Protein AF-0000000086747668 (afdb_homodimer)

Structure (mmCIF, N/CA/C/O backbone):
data_AF-0000000086747668-model_v1
#
loop_
_entity.id
_entity.type
_entity.pdbx_description
1 polymer 'Uncharacterized protein'
#
loop_
_atom_site.group_PDB
_atom_site.id
_atom_site.type_symbol
_atom_site.label_atom_id
_atom_site.label_alt_id
_atom_site.label_comp_id
_atom_site.label_asym_id
_atom_site.label_entity_id
_atom_site.label_seq_id
_atom_site.pdbx_PDB_ins_code
_atom_site.Cartn_x
_atom_site.Cartn_y
_atom_site.Cartn_z
_atom_site.occupancy
_atom_site.B_iso_or_equiv
_atom_site.auth_seq_id
_atom_site.auth_comp_id
_atom_site.auth_asym_id
_atom_site.auth_atom_id
_atom_site.pdbx_PDB_model_num
ATOM 1 N N . MET A 1 1 ? 15.273 20.5 4.246 1 46.16 1 MET A N 1
ATOM 2 C CA . MET A 1 1 ? 13.961 20.031 4.691 1 46.16 1 MET A CA 1
ATOM 3 C C . MET A 1 1 ? 13.094 19.641 3.502 1 46.16 1 MET A C 1
ATOM 5 O O . MET A 1 1 ? 12.477 18.578 3.496 1 46.16 1 MET A O 1
ATOM 9 N N . LEU A 1 2 ? 13.086 20.578 2.414 1 51.59 2 LEU A N 1
ATOM 10 C CA . LEU A 1 2 ? 12.328 20.391 1.179 1 51.59 2 LEU A CA 1
ATOM 11 C C . LEU A 1 2 ? 12.844 19.188 0.4 1 51.59 2 LEU A C 1
ATOM 13 O O . LEU A 1 2 ? 12.055 18.406 -0.148 1 51.59 2 LEU A O 1
ATOM 17 N N . ILE A 1 3 ? 14.172 19.078 0.442 1 53.78 3 ILE A N 1
ATOM 18 C CA . ILE A 1 3 ? 14.773 17.969 -0.302 1 53.78 3 ILE A CA 1
ATOM 19 C C . ILE A 1 3 ? 14.367 16.641 0.322 1 53.78 3 ILE A C 1
ATOM 21 O O . ILE A 1 3 ? 14.023 15.695 -0.39 1 53.78 3 ILE A O 1
ATOM 25 N N . ASP A 1 4 ? 14.289 16.688 1.627 1 70.75 4 ASP A N 1
ATOM 26 C CA . ASP A 1 4 ? 13.961 15.461 2.344 1 70.75 4 ASP A CA 1
ATOM 27 C C . ASP A 1 4 ? 12.508 15.062 2.104 1 70.75 4 ASP A C 1
ATOM 29 O O . ASP A 1 4 ? 12.211 13.891 1.869 1 70.75 4 ASP A O 1
ATOM 33 N N . LEU A 1 5 ? 11.719 16.156 1.855 1 79.06 5 LEU A N 1
ATOM 34 C CA . LEU A 1 5 ? 10.305 15.93 1.588 1 79.06 5 LEU A CA 1
ATOM 35 C C . LEU A 1 5 ? 10.109 15.273 0.223 1 79.06 5 LEU A C 1
ATOM 37 O O . LEU A 1 5 ? 9.398 14.273 0.104 1 79.06 5 LEU A O 1
ATOM 41 N N . ASP A 1 6 ? 10.797 15.914 -0.687 1 81.75 6 ASP A N 1
ATOM 42 C CA . ASP A 1 6 ? 10.625 15.453 -2.062 1 81.75 6 ASP A CA 1
ATOM 43 C C . ASP A 1 6 ? 11.125 14.023 -2.225 1 81.75 6 ASP A C 1
ATOM 45 O O . ASP A 1 6 ? 10.453 13.195 -2.848 1 81.75 6 ASP A O 1
ATOM 49 N N . THR A 1 7 ? 12.188 13.766 -1.566 1 87.75 7 THR A N 1
ATOM 50 C CA . THR A 1 7 ? 12.766 12.43 -1.724 1 87.75 7 THR A CA 1
ATOM 51 C C . THR A 1 7 ? 11.898 11.383 -1.039 1 87.75 7 THR A C 1
ATOM 53 O O . THR A 1 7 ? 11.609 10.328 -1.617 1 87.75 7 THR A O 1
ATOM 56 N N . GLN A 1 8 ? 11.445 11.688 0.15 1 91.06 8 GLN A N 1
ATOM 57 C CA . GLN A 1 8 ? 10.633 10.734 0.907 1 91.06 8 GLN A CA 1
ATOM 58 C C . GLN A 1 8 ? 9.305 10.461 0.205 1 91.06 8 GLN A C 1
ATOM 60 O O . GLN A 1 8 ? 8.953 9.305 -0.021 1 91.06 8 GLN A O 1
ATOM 65 N N . ASN A 1 9 ? 8.648 11.492 -0.151 1 94.31 9 ASN A N 1
ATOM 66 C CA . ASN A 1 9 ? 7.363 11.312 -0.817 1 94.31 9 ASN A CA 1
ATOM 67 C C . ASN A 1 9 ? 7.523 10.641 -2.176 1 94.31 9 ASN A C 1
ATOM 69 O O . ASN A 1 9 ? 6.684 9.828 -2.576 1 94.31 9 ASN A O 1
ATOM 73 N N . SER A 1 10 ? 8.578 10.961 -2.875 1 93.56 10 SER A N 1
ATOM 74 C CA . SER A 1 10 ? 8.82 10.359 -4.184 1 93.56 10 SER A CA 1
ATOM 75 C C . SER A 1 10 ? 9.07 8.859 -4.062 1 93.56 10 SER A C 1
ATOM 77 O O . SER A 1 10 ? 8.648 8.086 -4.918 1 93.56 10 SER A O 1
ATOM 79 N N . GLN A 1 11 ? 9.781 8.516 -3.006 1 93.12 11 GLN A N 1
ATOM 80 C CA . GLN A 1 11 ? 10.039 7.094 -2.799 1 93.12 11 GLN A CA 1
ATOM 81 C C . GLN A 1 11 ? 8.75 6.328 -2.527 1 93.12 11 GLN A C 1
ATOM 83 O O . GLN A 1 11 ? 8.547 5.238 -3.064 1 93.12 11 GLN A O 1
ATOM 88 N N . LEU A 1 12 ? 7.922 6.926 -1.758 1 93.62 12 LEU A N 1
ATOM 89 C CA . LEU A 1 12 ? 6.645 6.297 -1.455 1 93.62 12 LEU A CA 1
ATOM 90 C C . LEU A 1 12 ? 5.781 6.191 -2.709 1 93.62 12 LEU A C 1
ATOM 92 O O . LEU A 1 12 ? 5.156 5.156 -2.951 1 93.62 12 LEU A O 1
ATOM 96 N N . LEU A 1 13 ? 5.773 7.242 -3.48 1 94.5 13 LEU A N 1
ATOM 97 C CA . LEU A 1 13 ? 5.02 7.227 -4.727 1 94.5 13 LEU A CA 1
ATOM 98 C C . LEU A 1 13 ? 5.539 6.145 -5.668 1 94.5 13 LEU A C 1
ATOM 100 O O . LEU A 1 13 ? 4.75 5.422 -6.285 1 94.5 13 LEU A O 1
ATOM 104 N N . SER A 1 14 ? 6.816 6.027 -5.707 1 94.88 14 SER A N 1
ATOM 105 C CA . SER A 1 14 ? 7.426 5.008 -6.555 1 94.88 14 SER A CA 1
ATOM 106 C C . SER A 1 14 ? 7.012 3.605 -6.117 1 94.88 14 SER A C 1
ATOM 108 O O . SER A 1 14 ? 6.711 2.754 -6.957 1 94.88 14 SER A O 1
ATOM 110 N N . ALA A 1 15 ? 7.004 3.395 -4.82 1 94.75 15 ALA A N 1
ATOM 111 C CA . ALA A 1 15 ? 6.613 2.092 -4.281 1 94.75 15 ALA A CA 1
ATOM 112 C C . ALA A 1 15 ? 5.164 1.769 -4.625 1 94.75 15 ALA A C 1
ATOM 114 O O . ALA A 1 15 ? 4.84 0.633 -4.98 1 94.75 15 ALA A O 1
ATOM 115 N N . LEU A 1 16 ? 4.305 2.736 -4.547 1 95.38 16 LEU A N 1
ATOM 116 C CA . LEU A 1 16 ? 2.898 2.553 -4.887 1 95.38 16 LEU A CA 1
ATOM 117 C C . LEU A 1 16 ? 2.734 2.229 -6.367 1 95.38 16 LEU A C 1
ATOM 119 O O . LEU A 1 16 ? 1.96 1.34 -6.73 1 95.38 16 LEU A O 1
ATOM 123 N N . ILE A 1 17 ? 3.467 2.883 -7.191 1 95.25 17 ILE A N 1
ATOM 124 C CA . ILE A 1 17 ? 3.416 2.672 -8.633 1 95.25 17 ILE A CA 1
ATOM 125 C C . ILE A 1 17 ? 3.918 1.269 -8.969 1 95.25 17 ILE A C 1
ATOM 127 O O . ILE A 1 17 ? 3.336 0.579 -9.805 1 95.25 17 ILE A O 1
ATOM 131 N N . GLN A 1 18 ? 4.988 0.9 -8.297 1 96.19 18 GLN A N 1
ATOM 132 C CA . GLN A 1 18 ? 5.508 -0.449 -8.5 1 96.19 18 GLN A CA 1
ATOM 133 C C . GLN A 1 18 ? 4.461 -1.5 -8.141 1 96.19 18 GLN A C 1
ATOM 135 O O . GLN A 1 18 ? 4.242 -2.453 -8.891 1 96.19 18 GLN A O 1
ATOM 140 N N . ALA A 1 19 ? 3.82 -1.373 -7.02 1 96.12 19 ALA A N 1
ATOM 141 C CA . ALA A 1 19 ? 2.779 -2.309 -6.602 1 96.12 19 ALA A CA 1
ATOM 142 C C . ALA A 1 19 ? 1.644 -2.357 -7.621 1 96.12 19 ALA A C 1
ATOM 144 O O . ALA A 1 19 ? 1.165 -3.438 -7.977 1 96.12 19 ALA A O 1
ATOM 145 N N . GLU A 1 20 ? 1.22 -1.188 -8.078 1 95.69 20 GLU A N 1
ATOM 146 C CA . GLU A 1 20 ? 0.168 -1.12 -9.086 1 95.69 20 GLU A CA 1
ATOM 147 C C . GLU A 1 20 ? 0.557 -1.899 -10.344 1 95.69 20 GLU A C 1
ATOM 149 O O . GLU A 1 20 ? -0.257 -2.641 -10.891 1 95.69 20 GLU A O 1
ATOM 154 N N . SER A 1 21 ? 1.757 -1.644 -10.766 1 97.31 21 SER A N 1
ATOM 155 C CA . SER A 1 21 ? 2.254 -2.299 -11.969 1 97.31 21 SER A CA 1
ATOM 156 C C . SER A 1 21 ? 2.275 -3.814 -11.805 1 97.31 21 SER A C 1
ATOM 158 O O . SER A 1 21 ? 1.855 -4.547 -12.703 1 97.31 21 SER A O 1
ATOM 160 N N . VAL A 1 22 ? 2.732 -4.305 -10.711 1 97.38 22 VAL A N 1
ATOM 161 C CA . VAL A 1 22 ? 2.836 -5.742 -10.477 1 97.38 22 VAL A CA 1
ATOM 162 C C . VAL A 1 22 ? 1.439 -6.348 -10.359 1 97.38 22 VAL A C 1
ATOM 164 O O . VAL A 1 22 ? 1.162 -7.402 -10.945 1 97.38 22 VAL A O 1
ATOM 167 N N . VAL A 1 23 ? 0.516 -5.723 -9.617 1 96.38 23 VAL A N 1
ATOM 168 C CA . VAL A 1 23 ? -0.853 -6.211 -9.5 1 96.38 23 VAL A CA 1
ATOM 169 C C . VAL A 1 23 ? -1.491 -6.312 -10.883 1 96.38 23 VAL A C 1
ATOM 171 O O . VAL A 1 23 ? -2.178 -7.289 -11.188 1 96.38 23 VAL A O 1
ATOM 174 N N . THR A 1 24 ? -1.282 -5.324 -11.75 1 96.38 24 THR A N 1
ATOM 175 C CA . THR A 1 24 ? -1.809 -5.332 -13.117 1 96.38 24 THR A CA 1
ATOM 176 C C . THR A 1 24 ? -1.254 -6.52 -13.898 1 96.38 24 THR A C 1
ATOM 178 O O . THR A 1 24 ? -2.006 -7.238 -14.562 1 96.38 24 THR A O 1
ATOM 181 N N . ALA A 1 25 ? 0.063 -6.727 -13.828 1 96.81 25 ALA A N 1
ATOM 182 C CA . ALA A 1 25 ? 0.698 -7.832 -14.539 1 96.81 25 ALA A CA 1
ATOM 183 C C . ALA A 1 25 ? 0.153 -9.172 -14.062 1 96.81 25 ALA A C 1
ATOM 185 O O . ALA A 1 25 ? -0.131 -10.062 -14.867 1 96.81 25 ALA A O 1
ATOM 186 N N . LEU A 1 26 ? 0.013 -9.336 -12.711 1 96.75 26 LEU A N 1
ATOM 187 C CA . LEU A 1 26 ? -0.537 -10.562 -12.148 1 96.75 26 LEU A CA 1
ATOM 188 C C . LEU A 1 26 ? -1.976 -10.773 -12.609 1 96.75 26 LEU A C 1
ATOM 190 O O . LEU A 1 26 ? -2.359 -11.891 -12.961 1 96.75 26 LEU A O 1
ATOM 194 N N . SER A 1 27 ? -2.727 -9.703 -12.617 1 95.5 27 SER A N 1
ATOM 195 C CA . SER A 1 27 ? -4.113 -9.773 -13.07 1 95.5 27 SER A CA 1
ATOM 196 C C . SER A 1 27 ? -4.195 -10.219 -14.531 1 95.5 27 SER A C 1
ATOM 198 O O . SER A 1 27 ? -5.074 -11.008 -14.891 1 95.5 27 SER A O 1
ATOM 200 N N . GLU A 1 28 ? -3.354 -9.672 -15.367 1 94.88 28 GLU A N 1
ATOM 201 C CA . GLU A 1 28 ? -3.328 -10.023 -16.781 1 94.88 28 GLU A CA 1
ATOM 202 C C . GLU A 1 28 ? -3.023 -11.508 -16.984 1 94.88 28 GLU A C 1
ATOM 204 O O . GLU A 1 28 ? -3.43 -12.102 -17.984 1 94.88 28 GLU A O 1
ATOM 209 N N . ARG A 1 29 ? -2.355 -12.125 -16.062 1 94.44 29 ARG A N 1
ATOM 210 C CA . ARG A 1 29 ? -2 -13.539 -16.125 1 94.44 29 ARG A CA 1
ATOM 211 C C . ARG A 1 29 ? -3.094 -14.406 -15.5 1 94.44 29 ARG A C 1
ATOM 213 O O . ARG A 1 29 ? -2.941 -15.625 -15.391 1 94.44 29 ARG A O 1
ATOM 220 N N . GLY A 1 30 ? -4.152 -13.695 -15 1 94.81 30 GLY A N 1
ATOM 221 C CA . GLY A 1 30 ? -5.273 -14.414 -14.414 1 94.81 30 GLY A CA 1
ATOM 222 C C . GLY A 1 30 ? -5.039 -14.812 -12.969 1 94.81 30 GLY A C 1
ATOM 223 O O . GLY A 1 30 ? -5.641 -15.766 -12.477 1 94.81 30 GLY A O 1
ATOM 224 N N . ILE A 1 31 ? -4.16 -14.156 -12.258 1 96.44 31 ILE A N 1
ATOM 225 C CA . ILE A 1 31 ? -3.822 -14.477 -10.875 1 96.44 31 ILE A CA 1
ATOM 226 C C . ILE A 1 31 ? -4.566 -13.539 -9.93 1 96.44 31 ILE A C 1
ATOM 228 O O . ILE A 1 31 ? -4.562 -12.32 -10.125 1 96.44 31 ILE A O 1
ATOM 232 N N . THR A 1 32 ? -5.176 -14.078 -8.914 1 95.75 32 THR A N 1
ATOM 233 C CA . THR A 1 32 ? -5.895 -13.297 -7.914 1 95.75 32 THR A CA 1
ATOM 234 C C . THR A 1 32 ? -4.93 -12.742 -6.863 1 95.75 32 THR A C 1
ATOM 236 O O . THR A 1 32 ? -4.152 -13.492 -6.273 1 95.75 32 THR A O 1
ATOM 239 N N . VAL A 1 33 ? -4.977 -11.484 -6.664 1 95.69 33 VAL A N 1
ATOM 240 C CA . VAL A 1 33 ? -4.219 -10.852 -5.594 1 95.69 33 VAL A CA 1
ATOM 241 C C . VAL A 1 33 ? -5.082 -10.734 -4.34 1 95.69 33 VAL A C 1
ATOM 243 O O . VAL A 1 33 ? -6.141 -10.102 -4.363 1 95.69 33 VAL A O 1
ATOM 246 N N . LEU A 1 34 ? -4.648 -11.227 -3.289 1 93.75 34 LEU A N 1
ATOM 247 C CA . LEU A 1 34 ? -5.43 -11.297 -2.059 1 93.75 34 LEU A CA 1
ATOM 248 C C . LEU A 1 34 ? -5.27 -10.016 -1.244 1 93.75 34 LEU A C 1
ATOM 250 O O . LEU A 1 34 ? -6.234 -9.516 -0.661 1 93.75 34 LEU A O 1
ATOM 254 N N . SER A 1 35 ? -4.055 -9.547 -1.238 1 92.69 35 SER A N 1
ATOM 255 C CA . SER A 1 35 ? -3.803 -8.312 -0.51 1 92.69 35 SER A CA 1
ATOM 256 C C . SER A 1 35 ? -2.469 -7.695 -0.915 1 92.69 35 SER A C 1
ATOM 258 O O . SER A 1 35 ? -1.648 -8.344 -1.563 1 92.69 35 SER A O 1
ATOM 260 N N . VAL A 1 36 ? -2.318 -6.418 -0.617 1 92.94 36 VAL A N 1
ATOM 261 C CA . VAL A 1 36 ? -1.056 -5.695 -0.736 1 92.94 36 VAL A CA 1
ATOM 262 C C . VAL A 1 36 ? -0.698 -5.055 0.604 1 92.94 36 VAL A C 1
ATOM 264 O O . VAL A 1 36 ? -1.538 -4.41 1.235 1 92.94 36 VAL A O 1
ATOM 267 N N . MET A 1 37 ? 0.445 -5.316 0.984 1 88.25 37 MET A N 1
ATOM 268 C CA . MET A 1 37 ? 0.961 -4.664 2.186 1 88.25 37 MET A CA 1
ATOM 269 C C . MET A 1 37 ? 2.168 -3.793 1.855 1 88.25 37 MET A C 1
ATOM 271 O O . MET A 1 37 ? 3.021 -4.184 1.058 1 88.25 37 MET A O 1
ATOM 275 N N . MET A 1 38 ? 2.084 -2.588 2.275 1 83.19 38 MET A N 1
ATOM 276 C CA . MET A 1 38 ? 3.23 -1.698 2.113 1 83.19 38 MET A CA 1
ATOM 277 C C . MET A 1 38 ? 3.768 -1.252 3.469 1 83.19 38 MET A C 1
ATOM 279 O O . MET A 1 38 ? 3.078 -0.554 4.215 1 83.19 38 MET A O 1
ATOM 283 N N . ARG A 1 39 ? 4.922 -1.766 3.752 1 74.88 39 ARG A N 1
ATOM 284 C CA . ARG A 1 39 ? 5.652 -1.346 4.945 1 74.88 39 ARG A CA 1
ATOM 285 C C . ARG A 1 39 ? 7.062 -0.884 4.586 1 74.88 39 ARG A C 1
ATOM 287 O O . ARG A 1 39 ? 7.766 -1.548 3.822 1 74.88 39 ARG A O 1
ATOM 294 N N . ASP A 1 40 ? 7.527 0.251 5.105 1 76.94 40 ASP A N 1
ATOM 295 C CA . ASP A 1 40 ? 8.859 0.801 4.895 1 76.94 40 ASP A CA 1
ATOM 296 C C . ASP A 1 40 ? 9.18 0.918 3.408 1 76.94 40 ASP A C 1
ATOM 298 O O . ASP A 1 40 ? 10.289 0.604 2.979 1 76.94 40 ASP A O 1
ATOM 302 N N . ASN A 1 41 ? 8.211 1.14 2.553 1 77.88 41 ASN A N 1
ATOM 303 C CA . ASN A 1 41 ? 8.344 1.381 1.12 1 77.88 41 ASN A CA 1
ATOM 304 C C . ASN A 1 41 ? 8.688 0.102 0.365 1 77.88 41 ASN A C 1
ATOM 306 O O . ASN A 1 41 ? 9.289 0.155 -0.711 1 77.88 41 ASN A O 1
ATOM 310 N N . ARG A 1 42 ? 8.508 -1.047 0.921 1 85.94 42 ARG A N 1
ATOM 311 C CA . ARG A 1 42 ? 8.672 -2.338 0.263 1 85.94 42 ARG A CA 1
ATOM 312 C C . ARG A 1 42 ? 7.34 -3.068 0.137 1 85.94 42 ARG A C 1
ATOM 314 O O . ARG A 1 42 ? 6.898 -3.732 1.076 1 85.94 42 ARG A O 1
ATOM 321 N N . PRO A 1 43 ? 6.781 -2.969 -1.029 1 93.31 43 PRO A N 1
ATOM 322 C CA . PRO A 1 43 ? 5.457 -3.576 -1.18 1 93.31 43 PRO A CA 1
ATOM 323 C C . PRO A 1 43 ? 5.504 -5.102 -1.186 1 93.31 43 PRO A C 1
ATOM 325 O O . PRO A 1 43 ? 6.406 -5.691 -1.787 1 93.31 43 PRO A O 1
ATOM 328 N N . ARG A 1 44 ? 4.652 -5.656 -0.447 1 95 44 ARG A N 1
ATOM 329 C CA . ARG A 1 44 ? 4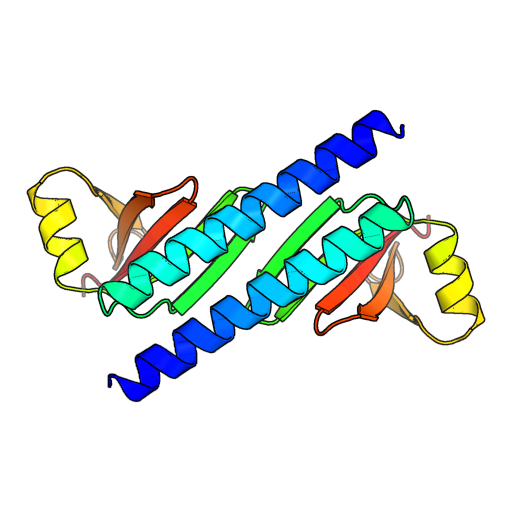.426 -7.098 -0.437 1 95 44 ARG A CA 1
ATOM 330 C C . ARG A 1 44 ? 3.033 -7.438 -0.951 1 95 44 ARG A C 1
ATOM 332 O O . ARG A 1 44 ? 2.043 -6.852 -0.507 1 95 44 ARG A O 1
ATOM 339 N N . ILE A 1 45 ? 3.049 -8.352 -1.848 1 96 45 ILE A N 1
ATOM 340 C CA . ILE A 1 45 ? 1.793 -8.695 -2.506 1 96 45 ILE A CA 1
ATOM 341 C C . ILE A 1 45 ? 1.45 -10.156 -2.238 1 96 45 ILE A C 1
ATOM 343 O O . ILE A 1 45 ? 2.215 -11.055 -2.596 1 96 45 ILE A O 1
ATOM 347 N N . HIS A 1 46 ? 0.342 -10.375 -1.622 1 96.06 46 HIS A N 1
ATOM 348 C CA . HIS A 1 46 ? -0.178 -11.711 -1.338 1 96.06 46 HIS A CA 1
ATOM 349 C C . HIS A 1 46 ? -1.092 -12.195 -2.457 1 96.06 46 HIS A C 1
ATOM 351 O O . HIS A 1 46 ? -2.082 -11.539 -2.787 1 96.06 46 HIS A O 1
ATOM 357 N N . ILE A 1 47 ? -0.723 -13.328 -2.953 1 96.81 47 ILE A N 1
ATOM 358 C CA . ILE A 1 47 ? -1.536 -13.836 -4.055 1 96.81 47 ILE A CA 1
ATOM 359 C C . ILE A 1 47 ? -2.092 -15.211 -3.693 1 96.81 47 ILE A C 1
ATOM 361 O O . ILE A 1 47 ? -1.57 -15.883 -2.801 1 96.81 47 ILE A O 1
ATOM 365 N N . ALA A 1 48 ? -3.188 -15.5 -4.398 1 95.56 48 ALA A N 1
ATOM 366 C CA . ALA A 1 48 ? -3.658 -16.891 -4.352 1 95.56 48 ALA A CA 1
ATOM 367 C C . ALA A 1 48 ? -2.697 -17.812 -5.082 1 95.56 48 ALA A C 1
ATOM 369 O O . ALA A 1 48 ? -2.1 -17.438 -6.09 1 95.56 48 ALA A O 1
ATOM 370 N N . ARG A 1 49 ? -2.607 -19.047 -4.582 1 93.31 49 ARG A N 1
ATOM 371 C CA . ARG A 1 49 ? -1.789 -20 -5.312 1 93.31 49 ARG A CA 1
ATOM 372 C C . ARG A 1 49 ? -2.314 -20.203 -6.73 1 93.31 49 ARG A C 1
ATOM 374 O O . ARG A 1 49 ? -3.525 -20.281 -6.945 1 93.31 49 ARG A O 1
ATOM 381 N N . HIS A 1 50 ? -1.38 -20.312 -7.672 1 94.62 50 HIS A N 1
ATOM 382 C CA . HIS A 1 50 ? -1.671 -20.422 -9.102 1 94.62 50 HIS A CA 1
ATOM 383 C C . HIS A 1 50 ? -0.667 -21.328 -9.797 1 94.62 50 HIS A C 1
ATOM 385 O O .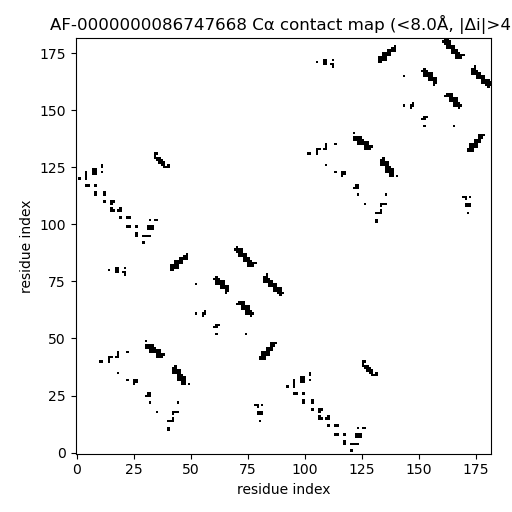 HIS A 1 50 ? 0.416 -21.594 -9.273 1 94.62 50 HIS A O 1
ATOM 391 N N . ALA A 1 51 ? -1.059 -21.875 -10.938 1 95.88 51 ALA A N 1
ATOM 392 C CA . ALA A 1 51 ? -0.178 -22.734 -11.727 1 95.88 51 ALA A CA 1
ATOM 393 C C . ALA A 1 51 ? 1.145 -22.031 -12.031 1 95.88 51 ALA A C 1
ATOM 395 O O . ALA A 1 51 ? 2.199 -22.672 -12.055 1 95.88 51 ALA A O 1
ATOM 396 N N . TYR A 1 52 ? 1.013 -20.75 -12.195 1 96.06 52 TYR A N 1
ATOM 397 C CA . TYR A 1 52 ? 2.195 -19.938 -12.438 1 96.06 52 TYR A CA 1
ATOM 398 C C . TYR A 1 52 ? 3.191 -20.062 -11.297 1 96.06 52 TYR A C 1
ATOM 400 O O . TYR A 1 52 ? 4.406 -20.078 -11.516 1 96.06 52 TYR A O 1
ATOM 408 N N . CYS A 1 53 ? 2.777 -20.125 -10.094 1 96 53 CYS A N 1
ATOM 409 C CA . CYS A 1 53 ? 3.641 -20.281 -8.922 1 96 53 CYS A CA 1
ATOM 410 C C . CYS A 1 53 ? 4.469 -21.547 -9.008 1 96 53 CYS A C 1
ATOM 412 O O . CYS A 1 53 ? 5.664 -21.547 -8.719 1 96 53 CYS A O 1
ATOM 414 N N . GLU A 1 54 ? 3.842 -22.594 -9.461 1 94.62 54 GLU A N 1
ATOM 415 C CA . GLU A 1 54 ? 4.539 -23.859 -9.602 1 94.62 54 GLU A CA 1
ATOM 416 C C . GLU A 1 54 ? 5.637 -23.781 -10.656 1 94.62 54 GLU A C 1
ATOM 418 O O . GLU A 1 54 ? 6.723 -24.328 -10.477 1 94.62 54 GLU A O 1
ATOM 423 N N . GLN A 1 55 ? 5.293 -23.188 -11.758 1 96.94 55 GLN A N 1
ATOM 424 C CA . GLN A 1 55 ? 6.27 -22.984 -12.828 1 96.94 55 GLN A CA 1
ATOM 425 C C . GLN A 1 55 ? 7.492 -22.219 -12.32 1 96.94 55 GLN A C 1
ATOM 427 O O . GLN A 1 55 ? 8.625 -22.578 -12.625 1 96.94 55 GLN A O 1
ATOM 432 N N . LEU A 1 56 ? 7.262 -21.188 -11.547 1 97.12 56 LEU A N 1
ATOM 433 C CA . LEU A 1 56 ? 8.352 -20.391 -11.008 1 97.12 56 LEU A CA 1
ATOM 434 C C . LEU A 1 56 ? 9.234 -21.234 -10.086 1 97.12 56 LEU A C 1
ATOM 436 O O . LEU A 1 56 ? 10.461 -21.094 -10.102 1 97.12 56 LEU A O 1
ATOM 440 N N . ILE A 1 57 ? 8.562 -22.062 -9.273 1 96.62 57 ILE A N 1
ATOM 441 C CA . ILE A 1 57 ? 9.32 -22.938 -8.375 1 96.62 57 ILE A CA 1
ATOM 442 C C . ILE A 1 57 ? 10.195 -23.875 -9.195 1 96.62 57 ILE A C 1
ATOM 444 O O . ILE A 1 57 ? 11.398 -24 -8.93 1 96.62 57 ILE A O 1
ATOM 448 N N . ARG A 1 58 ? 9.641 -24.484 -10.18 1 96.62 58 ARG A N 1
ATOM 449 C CA . ARG A 1 58 ? 10.336 -25.453 -11.016 1 96.62 58 ARG A CA 1
ATOM 450 C C . ARG A 1 58 ? 11.516 -24.812 -11.734 1 96.62 58 ARG A C 1
ATOM 452 O O . ARG A 1 58 ? 12.562 -25.438 -11.906 1 96.62 58 ARG A O 1
ATOM 459 N N . GLU A 1 59 ? 11.445 -23.594 -12.086 1 97.31 59 GLU A N 1
ATOM 460 C CA . GLU A 1 59 ? 12.469 -22.906 -12.859 1 97.31 59 GLU A CA 1
ATOM 461 C C . GLU A 1 59 ? 13.484 -22.219 -11.945 1 97.31 59 GLU A C 1
ATOM 463 O O . GLU A 1 59 ? 14.422 -21.578 -12.422 1 97.31 59 GLU A O 1
ATOM 468 N N . GLY A 1 60 ? 13.266 -22.297 -10.648 1 96.69 60 GLY A N 1
ATOM 469 C CA . GLY A 1 60 ? 14.203 -21.719 -9.688 1 96.69 60 GLY A CA 1
ATOM 470 C C . GLY A 1 60 ? 14.031 -20.234 -9.5 1 96.69 60 GLY A C 1
ATOM 471 O O . GLY A 1 60 ? 14.945 -19.547 -9.023 1 96.69 60 GLY A O 1
ATOM 472 N N . GLN A 1 61 ? 12.852 -19.703 -9.953 1 97.31 61 GLN A N 1
ATOM 473 C CA . GLN A 1 61 ? 12.594 -18.266 -9.883 1 97.31 61 GLN A CA 1
ATOM 474 C C . GLN A 1 61 ? 11.789 -17.922 -8.641 1 97.31 61 GLN A C 1
ATOM 476 O O . GLN A 1 61 ? 11.523 -16.734 -8.375 1 97.31 61 GLN A O 1
ATOM 481 N N . ALA A 1 62 ? 11.328 -18.859 -7.949 1 97.81 62 ALA A N 1
ATOM 482 C CA . ALA A 1 62 ? 10.688 -18.719 -6.645 1 97.81 62 ALA A CA 1
ATOM 483 C C . ALA A 1 62 ? 11.211 -19.766 -5.664 1 97.81 62 ALA A C 1
ATOM 485 O O . ALA A 1 62 ? 11.82 -20.766 -6.07 1 97.81 62 ALA A O 1
ATOM 486 N N . ALA A 1 63 ? 11.008 -19.484 -4.395 1 96.88 63 ALA A N 1
ATOM 487 C CA . ALA A 1 63 ? 11.445 -20.406 -3.346 1 96.88 63 ALA A CA 1
ATOM 488 C C . ALA A 1 63 ? 10.438 -20.453 -2.201 1 96.88 63 ALA A C 1
ATOM 490 O O . ALA A 1 63 ? 9.633 -19.547 -2.035 1 96.88 63 ALA A O 1
ATOM 491 N N . TYR A 1 64 ? 10.523 -21.578 -1.461 1 94.69 64 TYR A N 1
ATOM 492 C CA . TYR A 1 64 ? 9.656 -21.719 -0.296 1 94.69 64 TYR A CA 1
ATOM 493 C C . TYR A 1 64 ? 10.391 -21.328 0.98 1 94.69 64 TYR A C 1
ATOM 495 O O . TYR A 1 64 ? 11.578 -21.641 1.147 1 94.69 64 TYR A O 1
ATOM 503 N N . LEU A 1 65 ? 9.664 -20.562 1.741 1 94.06 65 LEU A N 1
ATOM 504 C CA . LEU A 1 65 ? 10.062 -20.359 3.129 1 94.06 65 LEU A CA 1
ATOM 505 C C . LEU A 1 65 ? 9.117 -21.078 4.082 1 94.06 65 LEU A C 1
ATOM 507 O O . LEU A 1 65 ? 7.898 -21 3.938 1 94.06 65 LEU A O 1
ATOM 511 N N . HIS A 1 66 ? 9.625 -21.812 5.008 1 91.31 66 HIS A N 1
ATOM 512 C CA . HIS A 1 66 ? 8.82 -22.609 5.926 1 91.31 66 HIS A CA 1
ATOM 513 C C . HIS A 1 66 ? 8.656 -21.906 7.27 1 91.31 66 HIS A C 1
ATOM 515 O O . HIS A 1 66 ? 9.602 -21.281 7.77 1 91.31 66 HIS A O 1
ATOM 521 N N . PHE A 1 67 ? 7.375 -21.969 7.652 1 85.62 67 PHE A N 1
ATOM 522 C CA . PHE A 1 67 ? 7.059 -21.328 8.922 1 85.62 67 PHE A CA 1
ATOM 523 C C . PHE A 1 67 ? 6.367 -22.312 9.867 1 85.62 67 PHE A C 1
ATOM 525 O O . PHE A 1 67 ? 5.785 -23.297 9.414 1 85.62 67 PHE A O 1
ATOM 532 N N . GLY A 1 68 ? 6.164 -21.844 11.281 1 79.44 68 GLY A N 1
ATOM 533 C CA . GLY A 1 68 ? 5.398 -22.562 12.289 1 79.44 68 GLY A CA 1
ATOM 534 C C . GLY A 1 68 ? 5.855 -24 12.484 1 79.44 68 GLY A C 1
ATOM 535 O O . GLY A 1 68 ? 5.043 -24.875 12.742 1 79.44 68 GLY A O 1
ATOM 536 N N . GLN A 1 69 ? 6.984 -24.25 12.414 1 80.44 69 GLN A N 1
ATOM 537 C CA . GLN A 1 69 ? 7.488 -25.609 12.57 1 80.44 69 GLN A CA 1
ATOM 538 C C . GLN A 1 69 ? 6.973 -26.516 11.461 1 80.44 69 GLN A C 1
ATOM 540 O O . GLN A 1 69 ? 6.539 -27.641 11.727 1 80.44 69 GLN A O 1
ATOM 545 N N . GLY A 1 70 ? 6.797 -25.953 10.469 1 72.75 70 GLY A N 1
ATOM 546 C CA . GLY A 1 70 ? 6.449 -26.734 9.297 1 72.75 70 GLY A CA 1
ATOM 547 C C . GLY A 1 70 ? 4.953 -26.812 9.047 1 72.75 70 GLY A C 1
ATOM 548 O O . GLY A 1 70 ? 4.48 -27.688 8.328 1 72.75 70 GLY A O 1
ATOM 549 N N . GLN A 1 71 ? 4.156 -26.047 9.656 1 84.06 71 GLN A N 1
ATOM 550 C CA . GLN A 1 71 ? 2.707 -26.109 9.477 1 84.06 71 GLN A CA 1
ATOM 551 C C . GLN A 1 71 ? 2.283 -25.375 8.211 1 84.06 71 GLN A C 1
ATOM 553 O O . GLN A 1 71 ? 1.336 -25.781 7.535 1 84.06 71 GLN A O 1
ATOM 558 N N . PHE A 1 72 ? 3.045 -24.391 7.84 1 89.12 72 PHE A N 1
ATOM 559 C CA . PHE A 1 72 ? 2.705 -23.688 6.602 1 89.12 72 PHE A CA 1
ATOM 560 C C . PHE A 1 72 ? 3.961 -23.219 5.883 1 89.12 72 PHE A C 1
ATOM 562 O O . PHE A 1 72 ? 5.035 -23.141 6.484 1 89.12 72 PHE A O 1
ATOM 569 N N . LYS A 1 73 ? 3.859 -23.141 4.656 1 93.62 73 LYS A N 1
ATOM 570 C CA . LYS A 1 73 ? 4.949 -22.594 3.846 1 93.62 73 LYS A CA 1
ATOM 571 C C . LYS A 1 73 ? 4.453 -21.469 2.945 1 93.62 73 LYS A C 1
ATOM 573 O O . LYS A 1 73 ? 3.26 -21.375 2.658 1 93.62 73 LYS A O 1
ATOM 578 N N . GLN A 1 74 ? 5.441 -20.672 2.705 1 95.31 74 GLN A N 1
ATOM 579 C CA . GLN A 1 74 ? 5.137 -19.594 1.771 1 95.31 74 GLN A CA 1
ATOM 580 C C . GLN A 1 74 ? 6.09 -19.625 0.577 1 95.31 74 GLN A C 1
ATOM 582 O O . GLN A 1 74 ? 7.305 -19.703 0.748 1 95.31 74 GLN A O 1
ATOM 587 N N . GLY A 1 75 ? 5.52 -19.609 -0.656 1 96.88 75 GLY A N 1
ATOM 588 C CA . GLY A 1 75 ? 6.328 -19.344 -1.835 1 96.88 75 GLY A CA 1
ATOM 589 C C . GLY A 1 75 ? 6.547 -17.859 -2.076 1 96.88 75 GLY A C 1
ATOM 590 O O . GLY A 1 75 ? 5.645 -17.047 -1.853 1 96.88 75 GLY A O 1
ATOM 591 N N . ILE A 1 76 ? 7.816 -17.547 -2.479 1 97.56 76 ILE A N 1
ATOM 592 C CA . ILE A 1 76 ? 8.148 -16.141 -2.637 1 97.56 76 ILE A CA 1
ATOM 593 C C . ILE A 1 76 ? 8.898 -15.93 -3.947 1 97.56 76 ILE A C 1
ATOM 595 O O . ILE A 1 76 ? 9.75 -16.734 -4.316 1 97.56 76 ILE A O 1
ATOM 599 N N . PHE A 1 77 ? 8.594 -14.828 -4.664 1 97.88 77 PHE A N 1
ATOM 600 C CA . PHE A 1 77 ? 9.406 -14.336 -5.77 1 97.88 77 PHE A CA 1
ATOM 601 C C . PHE A 1 77 ? 9.344 -12.82 -5.855 1 97.88 77 PHE A C 1
ATOM 603 O O . PHE A 1 77 ? 8.477 -12.195 -5.242 1 97.88 77 PHE A O 1
ATOM 610 N N . ASN A 1 78 ? 10.32 -12.289 -6.488 1 96.94 78 ASN A N 1
ATOM 611 C CA . ASN A 1 78 ? 10.352 -10.844 -6.645 1 96.94 78 ASN A CA 1
ATOM 612 C C . ASN A 1 78 ? 9.977 -10.422 -8.062 1 96.94 78 ASN A C 1
ATOM 614 O O . ASN A 1 78 ? 10.375 -11.07 -9.031 1 96.94 78 ASN A O 1
ATOM 618 N N . GLN A 1 79 ? 9.188 -9.391 -8.125 1 96.56 79 GLN A N 1
ATOM 619 C CA . GLN A 1 79 ? 8.789 -8.828 -9.414 1 96.56 79 GLN A CA 1
ATOM 620 C C . GLN A 1 79 ? 8.602 -7.316 -9.312 1 96.56 79 GLN A C 1
ATOM 622 O O . GLN A 1 79 ? 7.844 -6.832 -8.469 1 96.56 79 GLN A O 1
ATOM 627 N N . GLY A 1 80 ? 9.234 -6.594 -10.172 1 95.56 80 GLY A N 1
ATOM 628 C CA . GLY A 1 80 ? 9.016 -5.16 -10.281 1 95.56 80 GLY A CA 1
ATOM 629 C C . GLY A 1 80 ? 9.234 -4.418 -8.984 1 95.56 80 GLY A C 1
ATOM 630 O O . GLY A 1 80 ? 8.461 -3.523 -8.633 1 95.56 80 GLY A O 1
ATOM 631 N N . GLY A 1 81 ? 10.109 -4.852 -8.203 1 93.25 81 GLY A N 1
ATOM 632 C CA . GLY A 1 81 ? 10.422 -4.172 -6.953 1 93.25 81 GLY A CA 1
ATOM 633 C C . GLY A 1 81 ? 9.539 -4.609 -5.801 1 93.25 81 GLY A C 1
ATOM 634 O O . GLY A 1 81 ? 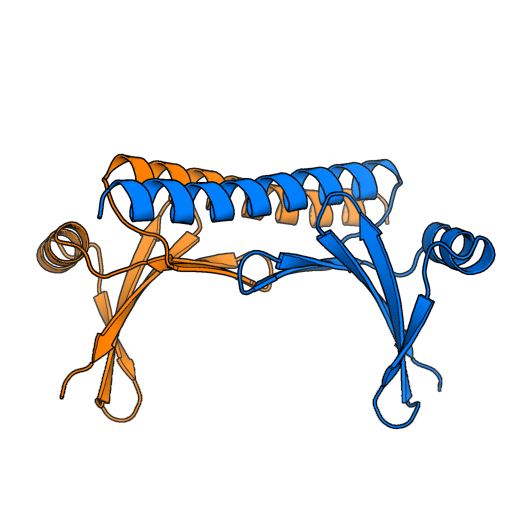9.648 -4.086 -4.691 1 93.25 81 GLY A O 1
ATOM 635 N N . CYS A 1 82 ? 8.688 -5.535 -6.047 1 96.94 82 CYS A N 1
ATOM 636 C CA . CYS A 1 82 ? 7.793 -6.051 -5.016 1 96.94 82 CYS A CA 1
ATOM 637 C C . CYS A 1 82 ? 8.156 -7.488 -4.652 1 96.94 82 CYS A C 1
ATOM 639 O O . CYS A 1 82 ? 8.633 -8.242 -5.5 1 96.94 82 CYS A O 1
ATOM 641 N N . GLN A 1 83 ? 7.891 -7.797 -3.447 1 96.94 83 GLN A N 1
ATOM 642 C CA . GLN A 1 83 ? 7.875 -9.203 -3.062 1 96.94 83 GLN A CA 1
ATOM 643 C C . GLN A 1 83 ? 6.477 -9.805 -3.211 1 96.94 83 GLN A C 1
ATOM 645 O O . GLN A 1 83 ? 5.504 -9.25 -2.688 1 96.94 83 GLN A O 1
ATOM 650 N N . VAL A 1 84 ? 6.383 -10.812 -3.93 1 97.94 84 VAL A N 1
ATOM 651 C CA . VAL A 1 84 ? 5.121 -11.516 -4.125 1 97.94 84 VAL A CA 1
ATOM 652 C C . VAL A 1 84 ? 5.16 -12.859 -3.398 1 97.94 84 VAL A C 1
ATOM 654 O O . VAL A 1 84 ? 6.16 -13.578 -3.461 1 97.94 84 VAL A O 1
ATOM 657 N N . TYR A 1 85 ? 4.07 -13.094 -2.721 1 97.5 85 TYR A N 1
ATOM 658 C CA . TYR A 1 85 ? 4.121 -14.359 -1.999 1 97.5 85 TYR A CA 1
ATOM 659 C C . TYR A 1 85 ? 2.746 -15.016 -1.959 1 97.5 85 TYR A C 1
ATOM 661 O O . TYR A 1 85 ? 1.727 -14.352 -2.16 1 97.5 85 TYR A O 1
ATOM 669 N N . TRP A 1 86 ? 2.756 -16.328 -1.778 1 97 86 TRP A N 1
ATOM 670 C CA . TRP A 1 86 ? 1.558 -17.125 -1.507 1 97 86 TRP A CA 1
ATOM 671 C C . TRP A 1 86 ? 1.792 -18.094 -0.352 1 97 86 TRP A C 1
ATOM 673 O O . TRP A 1 86 ? 2.936 -18.422 -0.037 1 97 86 TRP A O 1
ATOM 683 N N . SER A 1 87 ? 0.701 -18.438 0.303 1 94.25 87 SER A N 1
ATOM 684 C CA . SER A 1 87 ? 0.807 -19.297 1.468 1 94.25 87 SER A CA 1
ATOM 685 C C . SER A 1 87 ? 0.16 -20.656 1.204 1 94.25 87 SER A C 1
ATOM 687 O O . SER A 1 87 ? -0.86 -20.75 0.516 1 94.25 87 SER A O 1
ATOM 689 N N . GLU A 1 88 ? 0.795 -21.719 1.715 1 91.12 88 GLU A N 1
ATOM 690 C CA . GLU A 1 88 ? 0.286 -23.078 1.603 1 91.12 88 GLU A CA 1
ATOM 691 C C . GLU A 1 88 ? 0.339 -23.797 2.947 1 91.12 88 GLU A C 1
ATOM 693 O O . GLU A 1 88 ? 1.325 -23.688 3.678 1 91.12 88 GLU A O 1
ATOM 698 N N . SER A 1 89 ? -0.788 -24.438 3.299 1 86.62 89 SER A N 1
ATOM 699 C CA . SER A 1 89 ? -0.787 -25.312 4.477 1 86.62 89 SER A CA 1
ATOM 700 C C . SER A 1 89 ? -0.188 -26.672 4.156 1 86.62 89 SER A C 1
ATOM 702 O O . SER A 1 89 ? -0.406 -27.219 3.07 1 86.62 89 SER A O 1
ATOM 704 N N . LEU A 1 90 ? 0.762 -27.25 5.035 1 77.19 90 LEU A N 1
ATOM 705 C CA . LEU A 1 90 ? 1.408 -28.547 4.816 1 77.19 90 LEU A CA 1
ATOM 706 C C . LEU A 1 90 ? 0.643 -29.656 5.516 1 77.19 90 LEU A C 1
ATOM 708 O O . LEU A 1 90 ? 0.969 -30.844 5.355 1 77.19 90 LEU A O 1
ATOM 712 N N . HIS A 1 91 ? -0.532 -29.531 6.184 1 65.38 91 HIS A N 1
ATOM 713 C CA . HIS A 1 91 ? -1.24 -30.656 6.777 1 65.38 91 HIS A CA 1
ATOM 714 C C . HIS A 1 91 ? -2.447 -31.047 5.938 1 65.38 91 HIS A C 1
ATOM 716 O O . HIS A 1 91 ? -2.982 -30.234 5.184 1 65.38 91 HIS A O 1
ATOM 722 N N . MET B 1 1 ? -15.516 -17.375 -11.164 1 46.59 1 MET B N 1
ATOM 723 C CA . MET B 1 1 ? -14.133 -17.312 -10.688 1 46.59 1 MET B CA 1
ATOM 724 C C . MET B 1 1 ? -13.406 -16.109 -11.266 1 46.59 1 MET B C 1
ATOM 726 O O . MET B 1 1 ? -12.742 -15.367 -10.531 1 46.59 1 MET B O 1
ATOM 730 N N . LEU B 1 2 ? -13.594 -15.867 -12.656 1 51.88 2 LEU B N 1
ATOM 731 C CA . LEU B 1 2 ? -12.992 -14.766 -13.391 1 51.88 2 LEU B CA 1
ATOM 732 C C . LEU B 1 2 ? -13.531 -13.422 -12.898 1 51.88 2 LEU B C 1
ATOM 734 O O . LEU B 1 2 ? -12.766 -12.461 -12.75 1 51.88 2 LEU B O 1
ATOM 738 N N . ILE B 1 3 ? -14.836 -13.469 -12.609 1 54.91 3 ILE B N 1
ATOM 739 C CA . ILE B 1 3 ? -15.461 -12.227 -12.156 1 54.91 3 ILE B CA 1
ATOM 740 C C . ILE B 1 3 ? -14.891 -11.836 -10.797 1 54.91 3 ILE B C 1
ATOM 742 O O . ILE B 1 3 ? -14.586 -10.664 -10.555 1 54.91 3 ILE B O 1
ATOM 746 N N . ASP B 1 4 ? -14.648 -12.852 -10.016 1 70.94 4 ASP B N 1
ATOM 747 C CA . ASP B 1 4 ? -14.156 -12.594 -8.664 1 70.94 4 ASP B CA 1
ATOM 748 C C . ASP B 1 4 ? -12.719 -12.07 -8.695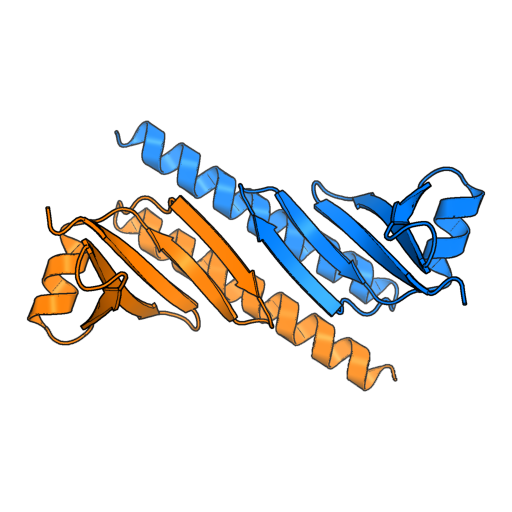 1 70.94 4 ASP B C 1
ATOM 750 O O . ASP B 1 4 ? -12.383 -11.117 -7.988 1 70.94 4 ASP B O 1
ATOM 754 N N . LEU B 1 5 ? -12.047 -12.539 -9.789 1 79.31 5 LEU B N 1
ATOM 755 C CA . LEU B 1 5 ? -10.664 -12.102 -9.969 1 79.31 5 LEU B CA 1
ATOM 756 C C . LEU B 1 5 ? -10.602 -10.625 -10.352 1 79.31 5 LEU B C 1
ATOM 758 O O . LEU B 1 5 ? -9.852 -9.859 -9.75 1 79.31 5 LEU B O 1
ATOM 762 N N . ASP B 1 6 ? -11.438 -10.391 -11.32 1 81.44 6 ASP B N 1
ATOM 763 C CA . ASP B 1 6 ? -11.43 -9.031 -11.852 1 81.44 6 ASP B CA 1
ATOM 764 C C . ASP B 1 6 ? -11.852 -8.016 -10.789 1 81.44 6 ASP B C 1
ATOM 766 O O . ASP B 1 6 ? -11.219 -6.973 -10.641 1 81.44 6 ASP B O 1
ATOM 770 N N . THR B 1 7 ? -12.805 -8.414 -10.039 1 87.69 7 THR B N 1
ATOM 771 C CA . THR B 1 7 ? -13.312 -7.477 -9.047 1 87.69 7 THR B CA 1
ATOM 772 C C . THR B 1 7 ? -12.297 -7.277 -7.922 1 87.69 7 THR B C 1
ATOM 774 O O . THR B 1 7 ? -12.023 -6.145 -7.523 1 87.69 7 THR B O 1
ATOM 777 N N . GLN B 1 8 ? -11.719 -8.359 -7.465 1 91.06 8 GLN B N 1
ATOM 778 C CA . GLN B 1 8 ? -10.766 -8.281 -6.359 1 91.06 8 GLN B CA 1
ATOM 779 C C . GLN B 1 8 ? -9.523 -7.488 -6.762 1 91.06 8 GLN B C 1
ATOM 781 O O . GLN B 1 8 ? -9.125 -6.555 -6.062 1 91.06 8 GLN B O 1
ATOM 786 N N . ASN B 1 9 ? -8.969 -7.84 -7.855 1 94.44 9 ASN B N 1
ATOM 787 C CA . ASN B 1 9 ? -7.766 -7.141 -8.305 1 94.44 9 ASN B CA 1
ATOM 788 C C . ASN B 1 9 ? -8.055 -5.68 -8.625 1 94.44 9 ASN B C 1
ATOM 790 O O . ASN B 1 9 ? -7.23 -4.805 -8.359 1 94.44 9 ASN B O 1
ATOM 794 N N . SER B 1 10 ? -9.227 -5.422 -9.188 1 93.75 10 SER B N 1
ATOM 795 C CA . SER B 1 10 ? -9.594 -4.051 -9.516 1 93.75 10 SER B CA 1
ATOM 796 C C . SER B 1 10 ? -9.742 -3.197 -8.266 1 93.75 10 SER B C 1
ATOM 798 O O . SER B 1 10 ? -9.383 -2.018 -8.266 1 93.75 10 SER B O 1
ATOM 800 N N . GLN B 1 11 ? -10.281 -3.816 -7.238 1 93.19 11 GLN B N 1
ATOM 801 C CA . GLN B 1 11 ? -10.438 -3.078 -5.988 1 93.19 11 GLN B CA 1
ATOM 802 C C . GLN B 1 11 ? -9.078 -2.717 -5.391 1 93.19 11 GLN B C 1
ATOM 804 O O . GLN B 1 11 ? -8.883 -1.596 -4.918 1 93.19 11 GLN B O 1
ATOM 809 N N . LEU B 1 12 ? -8.195 -3.629 -5.48 1 93.69 12 LEU B N 1
ATOM 810 C CA . LEU B 1 12 ? -6.852 -3.379 -4.969 1 93.69 12 LEU B CA 1
ATOM 811 C C . LEU B 1 12 ? -6.145 -2.305 -5.789 1 93.69 12 LEU B C 1
ATOM 813 O O . LEU B 1 12 ? -5.496 -1.418 -5.227 1 93.69 12 LEU B O 1
ATOM 817 N N . LEU B 1 13 ? -6.289 -2.391 -7.078 1 94.5 13 LEU B N 1
ATOM 818 C CA . LEU B 1 13 ? -5.699 -1.383 -7.953 1 94.5 13 LEU B CA 1
ATOM 819 C C . LEU B 1 13 ? -6.27 -0 -7.652 1 94.5 13 LEU B C 1
ATOM 821 O O . LEU B 1 13 ? -5.523 0.981 -7.586 1 94.5 13 LEU B O 1
ATOM 825 N N . SER B 1 14 ? -7.535 0.023 -7.418 1 94.88 14 SER B N 1
ATOM 826 C CA . SER B 1 14 ? -8.188 1.289 -7.098 1 94.88 14 SER B CA 1
ATOM 827 C C . SER B 1 14 ? -7.641 1.877 -5.801 1 94.88 14 SER B C 1
ATOM 829 O O . SER B 1 14 ? -7.398 3.082 -5.711 1 94.88 14 SER B O 1
ATOM 831 N N . ALA B 1 15 ? -7.445 1.02 -4.828 1 94.81 15 ALA B N 1
ATOM 832 C CA . ALA B 1 15 ? -6.918 1.465 -3.541 1 94.81 15 ALA B CA 1
ATOM 833 C C . ALA B 1 15 ? -5.504 2.021 -3.691 1 94.81 15 ALA B C 1
ATOM 835 O O . ALA B 1 15 ? -5.164 3.041 -3.088 1 94.81 15 ALA B O 1
ATOM 836 N N . LEU B 1 16 ? -4.703 1.396 -4.492 1 95.44 16 LEU B N 1
ATOM 837 C CA . LEU B 1 16 ? -3.344 1.857 -4.746 1 95.44 16 LEU B CA 1
ATOM 838 C C . LEU B 1 16 ? -3.352 3.209 -5.453 1 95.44 16 LEU B C 1
ATOM 840 O O . LEU B 1 16 ? -2.576 4.102 -5.102 1 95.44 16 LEU B O 1
ATOM 844 N N . ILE B 1 17 ? -4.223 3.377 -6.375 1 95.25 17 ILE B N 1
ATOM 845 C CA . ILE B 1 17 ? -4.344 4.617 -7.129 1 95.25 17 ILE B CA 1
ATOM 846 C C . ILE B 1 17 ? -4.801 5.742 -6.199 1 95.25 17 ILE B C 1
ATOM 848 O O . ILE B 1 17 ? -4.293 6.863 -6.277 1 95.25 17 ILE B O 1
ATOM 852 N N . GLN B 1 18 ? -5.75 5.406 -5.363 1 96.12 18 GLN B N 1
ATOM 853 C CA . GLN B 1 18 ? -6.211 6.395 -4.395 1 96.12 18 GLN B CA 1
ATOM 854 C C . GLN B 1 18 ? -5.074 6.852 -3.488 1 96.12 18 GLN B C 1
ATOM 856 O O . GLN B 1 18 ? -4.898 8.055 -3.258 1 96.12 18 GLN B O 1
ATOM 861 N N . ALA B 1 19 ? -4.305 5.949 -2.967 1 96.12 19 ALA B N 1
ATOM 862 C CA . ALA B 1 19 ? -3.168 6.293 -2.115 1 96.12 19 ALA B CA 1
ATOM 863 C C . ALA B 1 19 ? -2.168 7.168 -2.861 1 96.12 19 ALA B C 1
ATOM 865 O O . ALA B 1 19 ? -1.676 8.164 -2.318 1 96.12 19 ALA B O 1
ATOM 866 N N . GLU B 1 20 ? -1.877 6.801 -4.098 1 95.69 20 GLU B N 1
ATOM 867 C CA . GLU B 1 20 ? -0.967 7.594 -4.922 1 95.69 20 GLU B CA 1
ATOM 868 C C . GLU B 1 20 ? -1.465 9.031 -5.066 1 95.69 20 GLU B C 1
ATOM 870 O O . GLU B 1 20 ? -0.686 9.977 -4.949 1 95.69 20 GLU B O 1
ATOM 875 N N . SER B 1 21 ? -2.715 9.117 -5.371 1 97.31 21 SER B N 1
ATOM 876 C CA . SER B 1 21 ? -3.324 10.43 -5.566 1 97.31 21 SER B CA 1
ATOM 877 C C . SER B 1 21 ? -3.232 11.273 -4.297 1 97.31 21 SER B C 1
ATOM 879 O O . SER B 1 21 ? -2.887 12.453 -4.355 1 97.31 21 SER B O 1
ATOM 881 N N . VAL B 1 22 ? -3.523 10.719 -3.178 1 97.31 22 VAL B N 1
ATOM 882 C CA . VAL B 1 22 ? -3.512 11.453 -1.915 1 97.31 22 VAL B CA 1
ATOM 883 C C . VAL B 1 22 ? -2.078 11.828 -1.551 1 97.31 22 VAL B C 1
ATOM 885 O O . VAL B 1 22 ? -1.813 12.961 -1.143 1 97.31 22 VAL B O 1
ATOM 888 N N . VAL B 1 23 ? -1.104 10.93 -1.693 1 96.31 23 VAL B N 1
ATOM 889 C CA . VAL B 1 23 ? 0.296 11.227 -1.413 1 96.31 23 VAL B CA 1
ATOM 890 C C . VAL B 1 23 ? 0.761 12.391 -2.289 1 96.31 23 VAL B C 1
ATOM 892 O O . VAL B 1 23 ? 1.46 13.289 -1.816 1 96.31 23 VAL B O 1
ATOM 895 N N . THR B 1 24 ? 0.39 12.398 -3.559 1 96.38 24 THR B N 1
ATOM 896 C CA . THR B 1 24 ? 0.742 13.477 -4.477 1 96.38 24 THR B CA 1
ATOM 897 C C . THR B 1 24 ? 0.165 14.805 -3.994 1 96.38 24 THR B C 1
ATOM 899 O O . THR B 1 24 ? 0.87 15.82 -3.955 1 96.38 24 THR B O 1
ATOM 902 N N . ALA B 1 25 ? -1.113 14.805 -3.621 1 96.81 25 ALA B N 1
ATOM 903 C CA . ALA B 1 25 ? -1.768 16.016 -3.141 1 96.81 25 ALA B CA 1
ATOM 904 C C . ALA B 1 25 ? -1.09 16.547 -1.88 1 96.81 25 ALA B C 1
ATOM 906 O O . ALA B 1 25 ? -0.859 17.75 -1.748 1 96.81 25 ALA B O 1
ATOM 907 N N . LEU B 1 26 ? -0.773 15.617 -0.929 1 96.69 26 LEU B N 1
ATOM 908 C CA . LEU B 1 26 ? -0.087 16 0.3 1 96.69 26 LEU B CA 1
ATOM 909 C C . LEU B 1 26 ? 1.293 16.578 -0.003 1 96.69 26 LEU B C 1
ATOM 911 O O . LEU B 1 26 ? 1.694 17.578 0.583 1 96.69 26 LEU B O 1
ATOM 915 N N . SER B 1 27 ? 1.965 15.961 -0.935 1 95.44 27 SER B N 1
ATOM 916 C CA . SER B 1 27 ? 3.285 16.438 -1.337 1 95.44 27 SER B CA 1
ATOM 917 C C . SER B 1 27 ? 3.215 17.844 -1.917 1 95.44 27 SER B C 1
ATOM 919 O O . SER B 1 27 ? 4.082 18.672 -1.646 1 95.44 27 SER B O 1
ATOM 921 N N . GLU B 1 28 ? 2.238 18.078 -2.756 1 94.88 28 GLU B N 1
ATOM 922 C CA . GLU B 1 28 ? 2.055 19.375 -3.375 1 94.88 28 GLU B CA 1
ATOM 923 C C . GLU B 1 28 ? 1.815 20.469 -2.324 1 94.88 28 GLU B C 1
ATOM 925 O O . GLU B 1 28 ? 2.137 21.625 -2.543 1 94.88 28 GLU B O 1
ATOM 930 N N . ARG B 1 29 ? 1.304 20.125 -1.203 1 94.44 29 ARG B N 1
ATOM 931 C CA . ARG B 1 29 ? 1.024 21.047 -0.112 1 94.44 29 ARG B CA 1
ATOM 932 C C . ARG B 1 29 ? 2.23 21.188 0.809 1 94.44 29 ARG B C 1
ATOM 934 O O . ARG B 1 29 ? 2.162 21.875 1.832 1 94.44 29 ARG B O 1
ATOM 941 N N . GLY B 1 30 ? 3.303 20.422 0.458 1 94.81 30 GLY B N 1
ATOM 942 C CA . GLY B 1 30 ? 4.527 20.5 1.24 1 94.81 30 GLY B CA 1
ATOM 943 C C . GLY B 1 30 ? 4.5 19.625 2.48 1 94.81 30 GLY B C 1
ATOM 944 O O . GLY B 1 30 ? 5.223 19.891 3.445 1 94.81 30 GLY B O 1
ATOM 945 N N . ILE B 1 31 ? 3.68 18.609 2.533 1 96.44 31 ILE B N 1
ATOM 946 C CA . ILE B 1 31 ? 3.541 17.734 3.689 1 96.44 31 ILE B CA 1
ATOM 947 C C . ILE B 1 31 ? 4.344 16.453 3.467 1 96.44 31 ILE B C 1
ATOM 949 O O . ILE B 1 31 ? 4.246 15.836 2.406 1 96.44 31 ILE B O 1
ATOM 953 N N . THR B 1 32 ? 5.105 16.062 4.453 1 95.69 32 THR B N 1
ATOM 954 C CA . THR B 1 32 ? 5.895 14.836 4.387 1 95.69 32 THR B CA 1
ATOM 955 C C . THR B 1 32 ? 5.043 13.625 4.746 1 95.69 32 THR B C 1
ATOM 957 O O . THR B 1 32 ? 4.395 13.602 5.797 1 95.69 32 THR B O 1
ATOM 960 N N . VAL B 1 33 ? 5.051 12.664 3.906 1 95.69 33 VAL B N 1
ATOM 961 C CA . VAL B 1 33 ? 4.395 11.391 4.188 1 95.69 33 VAL B CA 1
ATOM 962 C C . VAL B 1 33 ? 5.402 10.414 4.785 1 95.69 33 VAL B C 1
ATOM 964 O O . VAL B 1 33 ? 6.418 10.094 4.156 1 95.69 33 VAL B O 1
ATOM 967 N N . LEU B 1 34 ? 5.129 9.906 5.879 1 93.75 34 LEU B N 1
ATOM 968 C CA . LEU B 1 34 ? 6.062 9.055 6.605 1 93.75 34 LEU B CA 1
ATOM 969 C C . LEU B 1 34 ? 5.926 7.602 6.16 1 93.75 34 LEU B C 1
ATOM 971 O O . LEU B 1 34 ? 6.93 6.895 6.02 1 93.75 34 LEU B O 1
ATOM 975 N N . SER B 1 35 ? 4.711 7.227 5.957 1 92.75 35 SER B N 1
ATOM 976 C CA . SER B 1 35 ? 4.477 5.859 5.5 1 92.75 35 SER B CA 1
ATOM 977 C C . SER B 1 35 ? 3.068 5.691 4.945 1 92.75 35 SER B C 1
ATOM 979 O O . SER B 1 35 ? 2.211 6.559 5.141 1 92.75 35 SER B O 1
ATOM 981 N N . VAL B 1 36 ? 2.881 4.648 4.168 1 92.88 36 VAL B N 1
ATOM 982 C CA . VAL B 1 36 ? 1.572 4.199 3.699 1 92.88 36 VAL B CA 1
ATOM 983 C C . VAL B 1 36 ? 1.352 2.744 4.098 1 92.88 36 VAL B C 1
ATOM 985 O O . VAL B 1 36 ? 2.223 1.896 3.889 1 92.88 36 VAL B O 1
ATOM 988 N N . MET B 1 37 ? 0.288 2.555 4.703 1 88.25 37 MET B N 1
ATOM 989 C CA . MET B 1 37 ? -0.104 1.186 5.023 1 88.25 37 MET B CA 1
ATOM 990 C C . MET B 1 37 ? -1.393 0.804 4.305 1 88.25 37 MET B C 1
ATOM 992 O O . MET B 1 37 ? -2.32 1.611 4.215 1 88.25 37 MET B O 1
ATOM 996 N N . MET B 1 38 ? -1.335 -0.29 3.643 1 83.38 38 MET B N 1
ATOM 997 C CA . MET B 1 38 ? -2.545 -0.804 3.006 1 83.38 38 MET B CA 1
ATOM 998 C C . MET B 1 38 ? -2.932 -2.16 3.588 1 83.38 38 MET B C 1
ATOM 1000 O O . MET B 1 38 ? -2.184 -3.131 3.461 1 83.38 38 MET B O 1
ATOM 1004 N N . ARG B 1 39 ? -4.02 -2.117 4.289 1 75.06 39 ARG B N 1
ATOM 1005 C CA . ARG B 1 39 ? -4.621 -3.344 4.805 1 75.06 39 ARG B CA 1
ATOM 1006 C C . ARG B 1 39 ? -6.086 -3.453 4.395 1 75.06 39 ARG B C 1
ATOM 1008 O O . ARG B 1 39 ? -6.84 -2.488 4.508 1 75.06 39 ARG B O 1
ATOM 1015 N N . ASP B 1 40 ? -6.539 -4.617 3.904 1 77.12 40 ASP B N 1
ATOM 1016 C CA . ASP B 1 40 ? -7.918 -4.895 3.506 1 77.12 40 ASP B CA 1
ATOM 1017 C C . ASP B 1 40 ? -8.43 -3.846 2.521 1 77.12 40 ASP B C 1
ATOM 1019 O O . ASP B 1 40 ? -9.562 -3.381 2.633 1 77.12 40 ASP B O 1
ATOM 1023 N N . ASN B 1 41 ? -7.594 -3.293 1.688 1 78.12 41 ASN B N 1
ATOM 1024 C CA . ASN B 1 41 ? -7.91 -2.352 0.62 1 78.12 41 ASN B CA 1
ATOM 1025 C C . ASN B 1 41 ? -8.266 -0.975 1.174 1 78.12 41 ASN B C 1
ATOM 1027 O O . ASN B 1 41 ? -8.992 -0.211 0.531 1 78.12 41 ASN B O 1
ATOM 1031 N N . ARG B 1 42 ? -7.941 -0.652 2.381 1 85.94 42 ARG B N 1
ATOM 1032 C CA . ARG B 1 42 ? -8.109 0.667 2.982 1 85.94 42 ARG B CA 1
ATOM 1033 C C . ARG B 1 42 ? -6.762 1.309 3.291 1 85.94 42 ARG B C 1
ATOM 1035 O O . ARG B 1 42 ? -6.156 1.022 4.324 1 85.94 42 ARG B O 1
ATOM 1042 N N . PRO B 1 43 ? -6.375 2.201 2.416 1 93.38 43 PRO B N 1
ATOM 1043 C CA . PRO B 1 43 ? -5.051 2.789 2.619 1 93.38 43 PRO B CA 1
ATOM 1044 C C . PRO B 1 43 ? -5.012 3.766 3.793 1 93.38 43 PRO B 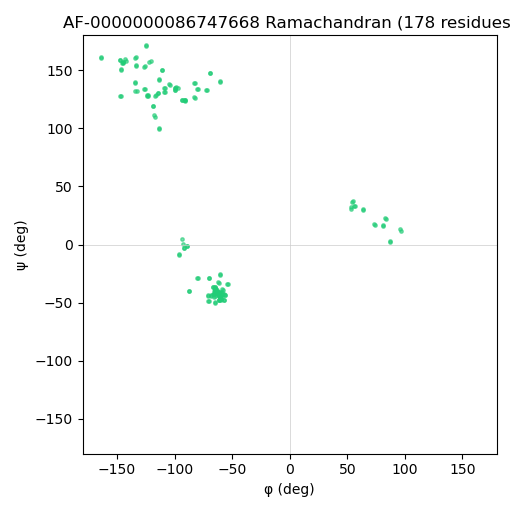C 1
ATOM 1046 O O . PRO B 1 43 ? -5.945 4.547 3.98 1 93.38 43 PRO B O 1
ATOM 1049 N N . ARG B 1 44 ? -4.043 3.6 4.578 1 95 44 ARG B N 1
ATOM 1050 C CA . ARG B 1 44 ? -3.732 4.523 5.664 1 95 44 ARG B CA 1
ATOM 1051 C C . ARG B 1 44 ? -2.396 5.223 5.426 1 95 44 ARG B C 1
ATOM 1053 O O . ARG B 1 44 ? -1.395 4.57 5.129 1 95 44 ARG B O 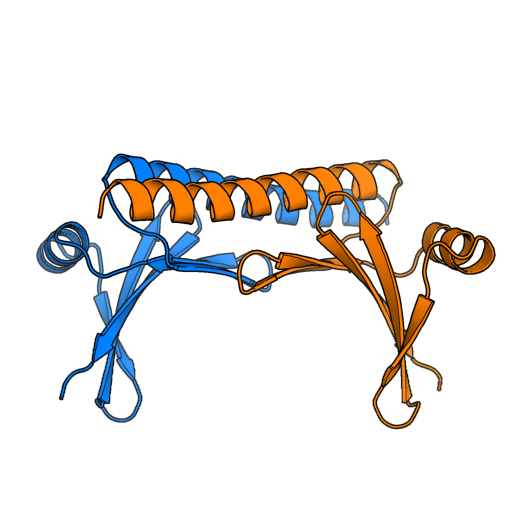1
ATOM 1060 N N . ILE B 1 45 ? -2.461 6.484 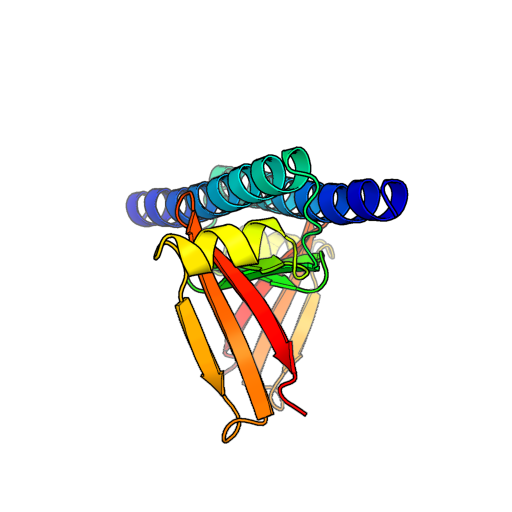5.555 1 96 45 ILE B N 1
ATOM 1061 C CA . ILE B 1 45 ? -1.282 7.285 5.242 1 96 45 ILE B CA 1
ATOM 1062 C C . ILE B 1 45 ? -0.825 8.039 6.488 1 96 45 ILE B C 1
ATOM 1064 O O . ILE B 1 45 ? -1.574 8.852 7.043 1 96 45 ILE B O 1
ATOM 1068 N N . HIS B 1 46 ? 0.351 7.781 6.918 1 96.12 46 HIS B N 1
ATOM 1069 C CA . HIS B 1 46 ? 0.978 8.453 8.047 1 96.12 46 HIS B CA 1
ATOM 1070 C C . HIS B 1 46 ? 1.771 9.672 7.598 1 96.12 46 HIS B C 1
ATOM 1072 O O . HIS B 1 46 ? 2.668 9.562 6.758 1 96.12 46 HIS B O 1
ATOM 1078 N N . ILE B 1 47 ? 1.404 10.758 8.18 1 96.81 47 ILE B N 1
ATOM 1079 C CA . ILE B 1 47 ? 2.1 11.977 7.773 1 96.81 47 ILE B CA 1
ATOM 1080 C C . ILE B 1 47 ? 2.777 12.609 8.984 1 96.81 47 ILE B C 1
ATOM 1082 O O . ILE B 1 47 ? 2.412 12.328 10.125 1 96.81 47 ILE B O 1
ATOM 1086 N N . ALA B 1 48 ? 3.783 13.406 8.633 1 95.56 48 ALA B N 1
ATOM 1087 C CA . ALA B 1 48 ? 4.336 14.281 9.664 1 95.56 48 ALA B CA 1
ATOM 1088 C C . ALA B 1 48 ? 3.344 15.383 10.039 1 95.56 48 ALA B C 1
ATOM 1090 O O . ALA B 1 48 ? 2.605 15.875 9.188 1 95.56 48 ALA B O 1
ATOM 1091 N N . ARG B 1 49 ? 3.402 15.781 11.305 1 93.31 49 ARG B N 1
ATOM 1092 C CA . ARG B 1 49 ? 2.557 16.906 11.688 1 93.31 49 ARG B CA 1
ATOM 1093 C C . ARG B 1 49 ? 2.912 18.156 10.883 1 93.31 49 ARG B C 1
ATOM 1095 O O . ARG B 1 49 ? 4.09 18.438 10.648 1 93.31 49 ARG B O 1
ATOM 1102 N N . HIS B 1 50 ? 1.877 18.875 10.492 1 94.69 50 HIS B N 1
ATOM 1103 C CA . HIS B 1 50 ? 1.994 20.062 9.633 1 94.69 50 HIS B CA 1
ATOM 1104 C C . HIS B 1 50 ? 0.965 21.109 10.008 1 94.69 50 HIS B C 1
ATOM 1106 O O . HIS B 1 50 ? -0.029 20.812 10.672 1 94.69 50 HIS B O 1
ATOM 1112 N N . ALA B 1 51 ? 1.242 22.359 9.656 1 95.88 51 ALA B N 1
ATOM 1113 C CA . ALA B 1 51 ? 0.319 23.469 9.922 1 95.88 51 ALA B CA 1
ATOM 1114 C C . ALA B 1 51 ? -1.067 23.172 9.359 1 95.88 51 ALA B C 1
ATOM 1116 O O . ALA B 1 51 ? -2.08 23.531 9.961 1 95.88 51 ALA B O 1
ATOM 1117 N N . TYR B 1 52 ? -1.027 22.484 8.266 1 96.06 52 TYR B N 1
ATOM 1118 C CA . TYR B 1 52 ? -2.271 22.062 7.625 1 96.06 52 TYR B CA 1
ATOM 1119 C C . TYR B 1 52 ? -3.111 21.219 8.57 1 96.06 52 TYR B C 1
ATOM 1121 O O . TYR B 1 52 ? -4.34 21.328 8.586 1 96.06 52 TYR B O 1
ATOM 1129 N N . CYS B 1 53 ? -2.547 20.375 9.336 1 96.06 53 CYS B N 1
ATOM 1130 C CA . CYS B 1 53 ? -3.248 19.516 10.289 1 96.06 53 CYS B CA 1
ATOM 1131 C C . CYS B 1 53 ? -4.004 20.359 11.312 1 96.06 53 CYS B C 1
ATOM 1133 O O . CYS B 1 53 ? -5.148 20.047 11.648 1 96.06 53 CYS B O 1
ATOM 1135 N N . GLU B 1 54 ? -3.371 21.391 11.75 1 94.62 54 GLU B N 1
ATOM 1136 C CA . GLU B 1 54 ? -4 22.266 12.727 1 94.62 54 GLU B CA 1
ATOM 1137 C C . GLU B 1 54 ? -5.227 22.969 12.133 1 94.62 54 GLU B C 1
ATOM 1139 O O . GLU B 1 54 ? -6.246 23.109 12.812 1 94.62 54 GLU B O 1
ATOM 1144 N N . GLN B 1 55 ? -5.07 23.453 10.938 1 96.88 55 GLN B N 1
ATOM 1145 C CA . GLN B 1 55 ? -6.184 24.078 10.242 1 96.88 55 GLN B CA 1
ATOM 1146 C C . GLN B 1 55 ? -7.371 23.141 10.133 1 96.88 55 GLN B C 1
ATOM 1148 O O . GLN B 1 55 ? -8.516 23.531 10.359 1 96.88 55 GLN B O 1
ATOM 1153 N N . LEU B 1 56 ? -7.105 21.891 9.797 1 97.12 56 LEU B N 1
ATOM 1154 C CA . LEU B 1 56 ? -8.164 20.906 9.664 1 97.12 56 LEU B CA 1
ATOM 1155 C C . LEU B 1 56 ? -8.875 20.672 11 1 97.12 56 LEU B C 1
ATOM 1157 O O . LEU B 1 56 ? -10.102 20.531 11.039 1 97.12 56 LEU B O 1
ATOM 1161 N N . ILE B 1 57 ? -8.055 20.625 12.062 1 96.56 57 ILE B N 1
ATOM 1162 C CA . ILE B 1 57 ? -8.633 20.453 13.391 1 96.56 57 ILE B CA 1
ATOM 1163 C C . ILE B 1 57 ? -9.547 21.625 13.711 1 96.56 57 ILE B C 1
ATOM 1165 O O . ILE B 1 57 ? -10.695 21.438 14.125 1 96.56 57 ILE B O 1
ATOM 1169 N N . ARG B 1 58 ? -9.078 22.812 13.477 1 96.62 58 ARG B N 1
ATOM 1170 C CA . ARG B 1 58 ? -9.82 24.031 13.789 1 96.62 58 ARG B CA 1
ATOM 1171 C C . ARG B 1 58 ? -11.117 24.109 13 1 96.62 58 ARG B C 1
ATOM 1173 O O . ARG B 1 58 ? -12.133 24.578 13.508 1 96.62 58 ARG B O 1
ATOM 1180 N N . GLU B 1 59 ? -11.172 23.594 11.828 1 97.31 59 GLU B N 1
ATOM 1181 C CA . GLU B 1 59 ? -12.328 23.688 10.945 1 97.31 59 GLU B CA 1
ATOM 1182 C C . GLU B 1 59 ? -13.258 22.484 11.133 1 97.31 59 GLU B C 1
ATOM 1184 O O . GLU B 1 59 ? -14.289 22.391 10.461 1 97.31 59 GLU B O 1
ATOM 1189 N N . GLY B 1 60 ? -12.875 21.562 11.977 1 96.69 60 GLY B N 1
ATOM 1190 C CA . GLY B 1 60 ? -13.711 20.406 12.266 1 96.69 60 GLY B CA 1
ATOM 1191 C C . GLY B 1 60 ? -13.617 19.312 11.219 1 96.69 60 GLY B C 1
ATOM 1192 O O . GLY B 1 60 ? -14.5 18.469 11.117 1 96.69 60 GLY B O 1
ATOM 1193 N N . GLN B 1 61 ? -12.531 19.391 10.383 1 97.25 61 GLN B N 1
ATOM 1194 C CA . GLN B 1 61 ? -12.359 18.438 9.297 1 97.25 61 GLN B CA 1
ATOM 1195 C C . GLN B 1 61 ? -11.43 17.297 9.711 1 97.25 61 GLN B C 1
ATOM 1197 O O . GLN B 1 61 ? -11.203 16.359 8.945 1 97.25 61 GLN B O 1
ATOM 1202 N N . ALA B 1 62 ? -10.82 17.406 10.797 1 97.88 62 ALA B N 1
ATOM 1203 C CA . ALA B 1 62 ? -10.023 16.359 11.438 1 97.88 62 ALA B CA 1
ATOM 1204 C C . ALA B 1 62 ? -10.359 16.25 12.922 1 97.88 62 ALA B C 1
ATOM 1206 O O . ALA B 1 62 ? -10.945 17.156 13.5 1 97.88 62 ALA B O 1
ATOM 1207 N N . ALA B 1 63 ? -10 15.109 13.484 1 96.88 63 ALA B N 1
ATOM 1208 C CA . ALA B 1 63 ? -10.25 14.875 14.906 1 96.88 63 ALA B CA 1
ATOM 1209 C C . ALA B 1 63 ? -9.102 14.094 15.539 1 96.88 63 ALA B C 1
ATOM 1211 O O . ALA B 1 63 ? -8.328 13.438 14.836 1 96.88 63 ALA B O 1
ATOM 1212 N N . TYR B 1 64 ? -9.055 14.211 16.859 1 94.69 64 TYR B N 1
ATOM 1213 C CA . TYR B 1 64 ? -8.039 13.461 17.594 1 94.69 64 TYR B CA 1
ATOM 1214 C C . TYR B 1 64 ? -8.625 12.188 18.188 1 94.69 64 TYR B C 1
ATOM 1216 O O . TYR B 1 64 ? -9.75 12.188 18.688 1 94.69 64 TYR B O 1
ATOM 1224 N N . LEU B 1 65 ? -7.852 11.18 18.016 1 93.94 65 LEU B N 1
ATOM 1225 C CA . LEU B 1 65 ? -8.078 9.953 18.766 1 93.94 65 LEU B CA 1
ATOM 1226 C C . LEU B 1 65 ? -6.98 9.75 19.812 1 93.94 65 LEU B C 1
ATOM 1228 O O . LEU B 1 65 ? -5.797 9.883 19.5 1 93.94 65 LEU B O 1
ATOM 1232 N N . HIS B 1 66 ? -7.332 9.469 21.031 1 91.12 66 HIS B N 1
ATOM 1233 C CA . HIS B 1 66 ? -6.367 9.328 22.109 1 91.12 66 HIS B CA 1
ATOM 1234 C C . HIS B 1 66 ? -6.074 7.855 22.391 1 91.12 66 HIS B C 1
ATOM 1236 O O . HIS B 1 66 ? -6.977 7.02 22.359 1 91.12 66 HIS B O 1
ATOM 1242 N N . PHE B 1 67 ? -4.742 7.68 22.516 1 85.69 67 PHE B N 1
ATOM 1243 C CA . PHE B 1 67 ? -4.301 6.316 22.781 1 85.69 67 PHE B CA 1
ATOM 1244 C C . PHE B 1 67 ? -3.432 6.27 24.047 1 85.69 67 PHE B C 1
ATOM 1246 O O . PHE B 1 67 ? -2.84 7.277 24.422 1 85.69 67 PHE B O 1
ATOM 1253 N N . GLY B 1 68 ? -3.084 4.906 24.578 1 79.25 68 GLY B N 1
ATOM 1254 C CA . GLY B 1 68 ? -2.158 4.645 25.672 1 79.25 68 GLY B CA 1
ATOM 1255 C C . GLY B 1 68 ? -2.502 5.398 26.938 1 79.25 68 GLY B C 1
ATOM 1256 O O . GLY B 1 68 ? -1.609 5.828 27.672 1 79.25 68 GLY B O 1
ATOM 1257 N N . GLN B 1 69 ? -3.611 5.547 27.234 1 80.5 69 GLN B N 1
ATOM 1258 C CA . GLN B 1 69 ? -4.012 6.273 28.438 1 80.5 69 GLN B CA 1
ATOM 1259 C C . GLN B 1 69 ? -3.59 7.738 28.359 1 80.5 69 GLN B C 1
ATOM 1261 O O . GLN B 1 69 ? -3.076 8.289 29.344 1 80.5 69 GLN B O 1
ATOM 1266 N N . GLY B 1 70 ? -3.562 8.148 27.266 1 72.94 70 GLY B N 1
ATOM 1267 C CA . GLY B 1 70 ? -3.324 9.57 27.078 1 72.94 70 GLY B CA 1
ATOM 1268 C C . GLY B 1 70 ? -1.874 9.891 26.781 1 72.94 70 GLY B C 1
ATOM 1269 O O . GLY B 1 70 ? -1.448 11.039 26.938 1 72.94 70 GLY B O 1
ATOM 1270 N N . GLN B 1 71 ? -1.058 8.977 26.5 1 84.38 71 GLN B N 1
ATOM 1271 C CA . GLN B 1 71 ? 0.355 9.242 26.234 1 84.38 71 GLN B CA 1
ATOM 1272 C C . GLN B 1 71 ? 0.572 9.758 24.828 1 84.38 71 GLN B C 1
ATOM 1274 O O . GLN B 1 71 ? 1.448 10.594 24.594 1 84.38 71 GLN B O 1
ATOM 1279 N N . PHE B 1 72 ? -0.3 9.367 23.922 1 89.19 72 PHE B N 1
ATOM 1280 C CA . PHE B 1 72 ? -0.159 9.875 22.562 1 89.19 72 PHE B CA 1
ATOM 1281 C C . PHE B 1 72 ? -1.523 10.055 21.906 1 89.19 72 PHE B C 1
ATOM 1283 O O . PHE B 1 72 ? -2.516 9.477 22.359 1 89.19 72 PHE B O 1
ATOM 1290 N N . LYS B 1 73 ? -1.566 10.953 21.078 1 93.69 73 LYS B N 1
ATOM 1291 C CA . LYS B 1 73 ? -2.779 11.156 20.281 1 93.69 73 LYS B CA 1
ATOM 1292 C C . LYS B 1 73 ? -2.473 11.156 18.797 1 93.69 73 LYS B C 1
ATOM 1294 O O . LYS B 1 73 ? -1.332 11.391 18.391 1 93.69 73 LYS B O 1
ATOM 1299 N N . GLN B 1 74 ? -3.535 10.773 18.156 1 95.38 74 GLN B N 1
ATOM 1300 C CA . GLN B 1 74 ? -3.416 10.812 16.703 1 95.38 74 GLN B CA 1
ATOM 1301 C C . GLN B 1 74 ? -4.508 11.688 16.078 1 95.38 74 GLN B C 1
ATOM 1303 O O . GLN B 1 74 ? -5.688 11.531 16.406 1 95.38 74 GLN B O 1
ATOM 1308 N N . GLY B 1 75 ? -4.105 12.648 15.227 1 96.88 75 GLY B N 1
ATOM 1309 C CA . GLY B 1 75 ? -5.066 13.328 14.375 1 96.88 75 GLY B CA 1
ATOM 1310 C C . GLY B 1 75 ? -5.406 12.539 13.117 1 96.88 75 GLY B C 1
ATOM 1311 O O . GLY B 1 75 ? -4.535 11.898 12.531 1 96.88 75 GLY B O 1
ATOM 1312 N N . ILE B 1 76 ? -6.738 12.578 12.797 1 97.56 76 ILE B N 1
ATOM 1313 C CA . ILE B 1 76 ? -7.168 11.773 11.664 1 97.56 76 ILE B CA 1
ATOM 1314 C C . ILE B 1 76 ? -8.094 12.594 10.766 1 97.56 76 ILE B C 1
ATOM 1316 O O . ILE B 1 76 ? -8.938 13.344 11.266 1 97.56 76 ILE B O 1
ATOM 1320 N N . PHE B 1 77 ? -7.945 12.469 9.43 1 97.88 77 PHE B N 1
ATOM 1321 C CA . PHE B 1 77 ? -8.922 12.945 8.461 1 97.88 77 PHE B CA 1
ATOM 1322 C C . PHE B 1 77 ? -8.953 12.047 7.23 1 97.88 77 PHE B C 1
ATOM 1324 O O . PHE B 1 77 ? -8.047 11.234 7.027 1 97.88 77 PHE B O 1
ATOM 1331 N N . ASN B 1 78 ? -10.039 12.125 6.551 1 96.94 78 ASN B N 1
ATOM 1332 C CA . ASN B 1 78 ? -10.172 11.32 5.348 1 96.94 78 ASN B CA 1
ATOM 1333 C C . ASN B 1 78 ? -10 12.164 4.086 1 96.94 78 ASN B C 1
ATOM 1335 O O . ASN B 1 78 ? -10.477 13.297 4.02 1 96.94 78 ASN B O 1
ATOM 1339 N N . GLN B 1 79 ? -9.281 11.602 3.164 1 96.5 79 GLN B N 1
ATOM 1340 C CA . GLN B 1 79 ? -9.086 12.25 1.872 1 96.5 79 GLN B CA 1
ATOM 1341 C C . GLN B 1 79 ? -8.977 11.219 0.751 1 96.5 79 GLN B C 1
ATOM 1343 O O . GLN B 1 79 ? -8.156 10.305 0.82 1 96.5 79 GLN B O 1
ATOM 1348 N N . GLY B 1 80 ? -9.758 11.375 -0.268 1 95.56 80 GLY B N 1
ATOM 1349 C CA . GLY B 1 80 ? -9.641 10.562 -1.467 1 95.56 80 GLY B CA 1
ATOM 1350 C C . GLY B 1 80 ? -9.742 9.078 -1.189 1 95.56 80 GLY B C 1
ATOM 1351 O O . GLY B 1 80 ? -8.984 8.281 -1.751 1 95.56 80 GLY B O 1
ATOM 1352 N N . GLY B 1 81 ? -10.484 8.703 -0.252 1 93.31 81 GLY B N 1
ATOM 1353 C CA . GLY B 1 81 ? -10.672 7.297 0.054 1 93.31 81 GLY B CA 1
ATOM 1354 C C . GLY B 1 81 ? -9.633 6.746 1.006 1 93.31 81 GLY B C 1
ATOM 1355 O O . GLY B 1 81 ? -9.641 5.555 1.323 1 93.31 81 GLY B O 1
ATOM 1356 N N . CYS B 1 82 ? -8.758 7.566 1.45 1 96.88 82 CYS B N 1
ATOM 1357 C CA . CYS B 1 82 ? -7.711 7.16 2.383 1 96.88 82 CYS B CA 1
ATOM 1358 C C . CYS B 1 82 ? -7.93 7.781 3.756 1 96.88 82 CYS B C 1
ATOM 1360 O O . CYS B 1 82 ? -8.469 8.891 3.861 1 96.88 82 CYS B O 1
ATOM 1362 N N . GLN B 1 83 ? -7.488 7.086 4.723 1 96.94 83 GLN B N 1
ATOM 1363 C CA . GLN B 1 83 ? -7.348 7.691 6.039 1 96.94 83 GLN B CA 1
ATOM 1364 C C . GLN B 1 83 ? -5.949 8.266 6.234 1 96.94 83 GLN B C 1
ATOM 1366 O O . GLN B 1 83 ? -4.949 7.57 6.035 1 96.94 83 GLN B O 1
ATOM 1371 N N . VAL B 1 84 ? -5.891 9.469 6.547 1 97.94 84 VAL B N 1
ATOM 1372 C CA . VAL B 1 84 ? -4.625 10.148 6.805 1 97.94 84 VAL B CA 1
ATOM 1373 C C . VAL B 1 84 ? -4.492 10.445 8.297 1 97.94 84 VAL B C 1
ATOM 1375 O O . VAL B 1 84 ? -5.449 10.891 8.938 1 97.94 84 VAL B O 1
ATOM 1378 N N . TYR B 1 85 ? -3.30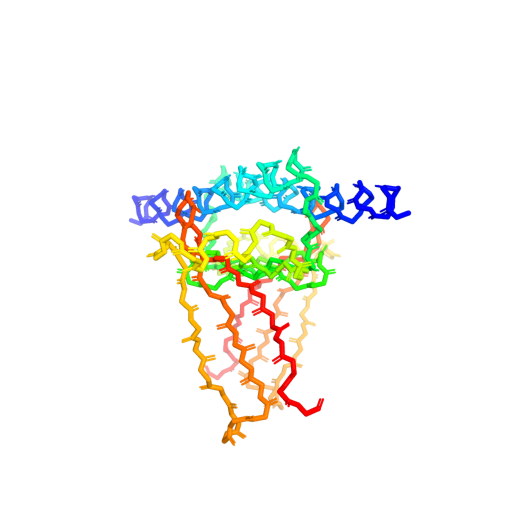7 10.148 8.758 1 97.44 85 TYR B N 1
ATOM 1379 C CA . TYR B 1 85 ? -3.189 10.398 10.188 1 97.44 85 TYR B CA 1
ATOM 1380 C C . TYR B 1 85 ? -1.784 10.875 10.547 1 97.44 85 TYR B C 1
ATOM 1382 O O . TYR B 1 85 ? -0.84 10.664 9.773 1 97.44 85 TYR B O 1
ATOM 1390 N N . TRP B 1 86 ? -1.7 11.57 11.648 1 96.94 86 TRP B N 1
ATOM 1391 C CA . TRP B 1 86 ? -0.432 11.938 12.273 1 96.94 86 TRP B CA 1
ATOM 1392 C C . TRP B 1 86 ? -0.46 11.664 13.773 1 96.94 86 TRP B C 1
ATOM 1394 O O . TRP B 1 86 ? -1.532 11.57 14.375 1 96.94 86 TRP B O 1
ATOM 1404 N N . SER B 1 87 ? 0.717 11.453 14.312 1 94.31 87 SER B N 1
ATOM 1405 C CA . SER B 1 87 ? 0.813 11.117 15.734 1 94.31 87 SER B CA 1
ATOM 1406 C C . SER B 1 87 ? 1.503 12.227 16.516 1 94.31 87 SER B C 1
ATOM 1408 O O . SER B 1 87 ? 2.43 12.867 16.016 1 94.31 87 SER B O 1
ATOM 1410 N N . GLU B 1 88 ? 1.009 12.453 17.734 1 91.25 88 GLU B N 1
ATOM 1411 C CA . GLU B 1 88 ? 1.582 13.445 18.641 1 91.25 88 GLU B CA 1
ATOM 1412 C C . GLU B 1 88 ? 1.744 12.883 20.047 1 91.25 88 GLU B C 1
ATOM 1414 O O . GLU B 1 88 ? 0.855 12.195 20.547 1 91.25 88 GLU B O 1
ATOM 1419 N N . SER B 1 89 ? 2.938 13.102 20.609 1 86.94 89 SER B N 1
ATOM 1420 C CA . SER B 1 89 ? 3.137 12.766 22.016 1 86.94 89 SER B CA 1
ATOM 1421 C C . SER B 1 89 ? 2.594 13.852 22.938 1 86.94 89 SER B C 1
ATOM 1423 O O . SER B 1 89 ? 2.713 15.039 22.625 1 86.94 89 SER B O 1
ATOM 1425 N N . LEU B 1 90 ? 1.811 13.531 24.047 1 78.44 90 LEU B N 1
ATOM 1426 C CA . LEU B 1 90 ? 1.227 14.492 24.969 1 78.44 90 LEU B CA 1
ATOM 1427 C C . LEU B 1 90 ? 2.156 14.742 26.156 1 78.44 90 LEU B C 1
ATOM 1429 O O . LEU B 1 90 ? 1.927 15.664 26.938 1 78.44 90 LEU B O 1
ATOM 1433 N N . HIS B 1 91 ? 3.371 14.141 26.297 1 66.06 91 HIS B N 1
ATOM 1434 C CA . HIS B 1 91 ? 4.254 14.445 27.406 1 66.06 91 HIS B CA 1
ATOM 1435 C C . HIS B 1 91 ? 5.516 15.156 26.938 1 66.06 91 HIS B C 1
ATOM 1437 O O . HIS B 1 91 ? 5.914 15.023 25.781 1 66.06 91 HIS B O 1
#

Nearest PDB structures (foldseek):
  1z5n-assembly1_B  TM=4.756E-01  e=6.905E-01  Escherichia coli
  1z5o-assembly1_B  TM=4.727E-01  e=7.362E-01  Escherichia coli
  6po4-assembly3_E  TM=4.816E-01  e=1.806E+00  Haemophilus influenzae PittII
  4x24-assembly1_B  TM=4.682E-01  e=1.397E+00  Vibrio cholerae O395
  4f1w-assembly1_B  TM=3.831E-01  e=6.905E-01  Salmonella enterica subsp. enterica serovar Choleraesuis str. SCSA50

pLDDT: mean 90.87, std 10.1, range [46.16, 97.94]

Organism: NCBI:txid471575

Sequence (182 aa):
MLIDLDTQNSQLLSALIQAESVVTALSERGITVLSVMMRDNRPRIHIARHAYCEQLIREGQAAYLHFGQGQFKQGIFNQGGCQVYWSESLHMLIDLDTQNSQLLSALIQAESVVTALSERGITVLSVMMRDNRPRIHIARHAYCEQLIREGQAAYLHFGQGQFKQGIFNQGGCQVYWSESLH

Foldseek 3Di:
DVVVVCVVVVLLVLLVVLVVVVCVVCVVVVWAWDDWDDDPSAIETETEDDPVLVVCVVVVQWDWDADDVRQKIKIWHDDSRYIYIYMGGPD/DVVVVCVVVVLLVLLVVLVVVVCVVCVVVVWAWDDWDDDPSAIETETEDDPVLVVCVVVVQWDWDADDVRQKIKIWHDDSRYIYIYMDGPD

Radius of gyration: 18.84 Å; Cα contacts (8 Å, |Δi|>4): 352; chains: 2; bounding box: 30×55×45 Å

Solvent-accessible surface area (backbone atoms only — not comparable to full-atom values): 9618 Å² total; per-residue (Å²): 110,68,65,58,33,53,51,45,40,49,49,44,44,48,33,42,51,31,46,44,53,42,53,51,55,39,44,75,72,70,44,41,49,74,46,54,37,33,55,95,64,44,30,32,35,35,31,55,82,48,74,66,55,53,52,31,43,76,71,66,61,28,47,76,47,78,37,82,90,60,48,30,35,29,42,38,35,73,49,71,82,23,43,35,34,28,75,43,74,67,119,110,69,66,57,33,53,51,46,40,48,49,44,45,49,32,40,49,30,46,42,51,42,53,50,55,39,44,74,72,70,44,41,49,74,46,52,38,32,56,96,65,45,31,33,35,35,31,54,84,48,74,66,55,52,53,31,41,76,71,66,62,28,48,77,47,76,37,83,90,58,48,31,34,29,43,39,36,76,50,71,82,24,43,35,32,29,74,42,73,68,118

Secondary structure (DSSP, 8-state):
-HHHHHHHHHHHHHHHHHHHHHHHHHHHTTPPEEEEEEETTEEEEEE---HHHHHHHHTTS-EEEEETTTTEEEEEEEETTEEEEEEEE--/-HHHHHHHHHHHHHHHHHHHHHHHHHHHTTPPEEEEEEETTEEEEEE---HHHHHHHHTTS-EEEEETTTTEEEEEEEETTEEEEEEEE--